Protein AF-A0A4U9XIU6-F1 (afdb_monomer_lite)

pLDDT: mean 78.44, std 18.99, range [37.31, 96.88]

Secondary structure (DSSP, 8-state):
-------GGGG-------------HHHHHHHHHHHHH-TTS-HHHHHHHHHHHHHHHH-S-HHHHHHHHHHHHHHHHHHHHHTT----HHHHHHHHHHHHHHHHHHHHHHHHHHHHH--

Sequence (119 aa):
MAGFHHSVEDILIPNIEANFMKITKNDLLIEVTNLILNPAVKEEERQLLITSKNNIEKSQHIENNVMNLSNDLRQLAVKNLSSKEVMSIPVNEFYKKICSYNELQKNIARGLGSYGIIR

Structure (mmCIF, N/CA/C/O backbone):
data_AF-A0A4U9XIU6-F1
#
_entry.id   AF-A0A4U9XIU6-F1
#
loop_
_atom_site.group_PDB
_atom_site.id
_atom_site.type_symbol
_atom_site.label_atom_id
_atom_site.label_alt_id
_atom_site.label_comp_id
_atom_site.label_asym_id
_atom_site.label_entity_id
_atom_site.label_seq_id
_atom_site.pdbx_PDB_ins_code
_atom_site.Cartn_x
_atom_site.Cartn_y
_atom_site.Cartn_z
_atom_site.occupancy
_atom_site.B_iso_or_equiv
_atom_site.auth_seq_id
_atom_site.auth_comp_id
_atom_site.auth_asym_id
_atom_site.auth_atom_id
_atom_site.pdbx_PDB_model_num
ATOM 1 N N . MET A 1 1 ? -39.826 -7.752 50.950 1.00 37.31 1 MET A N 1
ATOM 2 C CA . MET A 1 1 ? -38.549 -8.414 50.613 1.00 37.31 1 MET A CA 1
ATOM 3 C C . MET A 1 1 ? -38.159 -7.937 49.232 1.00 37.31 1 MET A C 1
ATOM 5 O O . MET A 1 1 ? -38.949 -8.082 48.310 1.00 37.31 1 MET A O 1
ATOM 9 N N . ALA A 1 2 ? -37.045 -7.217 49.152 1.00 40.16 2 ALA A N 1
ATOM 10 C CA . ALA A 1 2 ? -36.566 -6.574 47.939 1.00 40.16 2 ALA A CA 1
ATOM 11 C C . ALA A 1 2 ? -35.832 -7.572 47.038 1.00 40.16 2 ALA A C 1
ATOM 13 O O . ALA A 1 2 ? -35.094 -8.406 47.550 1.00 40.16 2 ALA A O 1
ATOM 14 N N . GLY A 1 3 ? -36.003 -7.381 45.726 1.00 43.81 3 GLY A N 1
ATOM 15 C CA . GLY A 1 3 ? -35.025 -7.702 44.689 1.00 43.81 3 GLY A CA 1
ATOM 16 C C . GLY A 1 3 ? -34.925 -9.171 44.303 1.00 43.81 3 GLY A C 1
ATOM 17 O O . GLY A 1 3 ? -34.540 -9.992 45.112 1.00 43.81 3 GLY A O 1
ATOM 18 N N . PHE A 1 4 ? -35.262 -9.486 43.055 1.00 45.84 4 PHE A N 1
ATOM 19 C CA . PHE A 1 4 ? -34.300 -9.952 42.049 1.00 45.84 4 PHE A CA 1
ATOM 20 C C . PHE A 1 4 ? -35.028 -9.953 40.698 1.00 45.84 4 PHE A C 1
ATOM 22 O O . PHE A 1 4 ? -35.432 -10.979 40.161 1.00 45.84 4 PHE A O 1
ATOM 29 N N . HIS A 1 5 ? -35.218 -8.743 40.162 1.00 48.03 5 HIS A N 1
ATOM 30 C CA . HIS A 1 5 ? -35.250 -8.551 38.718 1.00 48.03 5 HIS A CA 1
ATOM 31 C C . HIS A 1 5 ? -33.853 -8.926 38.215 1.00 48.03 5 HIS A C 1
ATOM 33 O O . HIS A 1 5 ? -32.946 -8.101 38.265 1.00 48.03 5 HIS A O 1
ATOM 39 N N . HIS A 1 6 ? -33.649 -10.175 37.801 1.00 46.53 6 HIS A N 1
ATOM 40 C CA . HIS A 1 6 ? -32.525 -10.482 36.922 1.00 46.53 6 HIS A CA 1
ATOM 41 C C . HIS A 1 6 ? -32.944 -9.996 35.537 1.00 46.53 6 HIS A C 1
ATOM 43 O O . HIS A 1 6 ? -33.665 -10.663 34.793 1.00 46.53 6 HIS A O 1
ATOM 49 N N . SER A 1 7 ? -32.631 -8.723 35.305 1.00 42.97 7 SER A N 1
ATOM 50 C CA . SER A 1 7 ? -32.746 -8.056 34.023 1.00 42.97 7 SER A CA 1
ATOM 51 C C . SER A 1 7 ? -31.937 -8.867 33.012 1.00 42.97 7 SER A C 1
ATOM 53 O O . SER A 1 7 ? -30.843 -9.335 33.310 1.00 42.97 7 SER A O 1
ATOM 55 N N . VAL A 1 8 ? -32.454 -9.012 31.797 1.00 47.25 8 VAL A N 1
ATOM 56 C CA . VAL A 1 8 ? -31.812 -9.656 30.627 1.00 47.25 8 VAL A CA 1
ATOM 57 C C . VAL A 1 8 ? -30.482 -8.993 30.202 1.00 47.25 8 VAL A C 1
ATOM 59 O O . VAL A 1 8 ? -29.912 -9.316 29.164 1.00 47.25 8 VAL A O 1
ATOM 62 N N . GLU A 1 9 ? -29.979 -8.076 31.023 1.00 44.06 9 GLU A N 1
ATOM 63 C CA . GLU A 1 9 ? -28.740 -7.319 30.898 1.00 44.06 9 GLU A CA 1
ATOM 64 C C . GLU A 1 9 ? -27.514 -8.108 31.399 1.00 44.06 9 GLU A C 1
ATOM 66 O O . GLU A 1 9 ? -26.392 -7.734 31.077 1.00 44.06 9 GLU A O 1
ATOM 71 N N . ASP A 1 10 ? -27.697 -9.253 32.072 1.00 39.75 10 ASP A N 1
ATOM 72 C CA . ASP A 1 10 ? -26.597 -10.164 32.448 1.00 39.75 10 ASP A CA 1
ATOM 73 C C . ASP A 1 10 ? -26.046 -10.999 31.268 1.00 39.75 10 ASP A C 1
ATOM 75 O O . ASP A 1 10 ? -25.116 -11.787 31.429 1.00 39.75 10 ASP A O 1
ATOM 79 N N . ILE A 1 11 ? -26.557 -10.782 30.048 1.00 43.12 11 ILE A N 1
ATOM 80 C CA . ILE A 1 11 ? -25.882 -11.177 28.795 1.00 43.12 11 ILE A CA 1
ATOM 81 C C . ILE A 1 11 ? -25.131 -9.965 28.214 1.00 43.12 11 ILE A C 1
ATOM 83 O O . ILE A 1 11 ? -25.030 -9.757 27.007 1.00 43.12 11 ILE A O 1
ATOM 87 N N . LEU A 1 12 ? -24.565 -9.132 29.083 1.00 41.12 12 LEU A N 1
ATOM 88 C CA . LEU A 1 12 ? -23.387 -8.352 28.742 1.00 41.12 12 LEU A CA 1
ATOM 89 C C . LEU A 1 12 ? -22.226 -9.339 28.636 1.00 41.12 12 LEU A C 1
ATOM 91 O O . LEU A 1 12 ? -21.615 -9.699 29.637 1.00 41.12 12 LEU A O 1
ATOM 95 N N . ILE A 1 13 ? -21.943 -9.791 27.410 1.00 48.25 13 ILE A N 1
ATOM 96 C CA . ILE A 1 13 ? -20.675 -10.441 27.066 1.00 48.25 13 ILE A CA 1
ATOM 97 C C . ILE A 1 13 ? -19.577 -9.472 27.521 1.00 48.25 13 ILE A C 1
ATOM 99 O O . ILE A 1 13 ? -19.393 -8.429 26.884 1.00 48.25 13 ILE A O 1
ATOM 103 N N . PRO A 1 14 ? -18.864 -9.752 28.624 1.00 38.56 14 PRO A N 1
ATOM 104 C CA . PRO A 1 14 ? -17.839 -8.854 29.087 1.00 38.56 14 PRO A CA 1
ATOM 105 C C . PRO A 1 14 ? -16.661 -9.054 28.145 1.00 38.56 14 PRO A C 1
ATOM 107 O O . PRO A 1 14 ? -16.125 -10.152 28.009 1.00 38.56 14 PRO A O 1
ATOM 110 N N . ASN A 1 15 ? -16.221 -7.959 27.543 1.00 38.16 15 ASN A N 1
ATOM 111 C CA . ASN A 1 15 ? -14.818 -7.810 27.203 1.00 38.16 15 ASN A CA 1
ATOM 112 C C . ASN A 1 15 ? -14.280 -8.701 26.069 1.00 38.16 15 ASN A C 1
ATOM 114 O O . ASN A 1 15 ? -13.140 -9.159 26.124 1.00 38.16 15 ASN A O 1
ATOM 118 N N . ILE A 1 16 ? -15.027 -8.841 24.970 1.00 45.12 16 ILE A N 1
ATOM 119 C CA . ILE A 1 16 ? -14.356 -8.952 23.669 1.00 45.12 16 ILE A CA 1
ATOM 120 C C . ILE A 1 16 ? -14.008 -7.521 23.240 1.00 45.12 16 ILE A C 1
ATOM 122 O O . ILE A 1 16 ? -14.578 -6.976 22.296 1.00 45.12 16 ILE A O 1
ATOM 126 N N . GLU A 1 17 ? -13.031 -6.904 23.913 1.00 44.34 17 GLU A N 1
ATOM 127 C CA . GLU A 1 17 ? -12.109 -6.037 23.181 1.00 44.34 17 GLU A CA 1
ATOM 128 C C . GLU A 1 17 ? -11.353 -6.965 22.234 1.00 44.34 17 GLU A C 1
ATOM 130 O O . GLU A 1 17 ? -10.218 -7.380 22.465 1.00 44.34 17 GLU A O 1
ATOM 135 N N . ALA A 1 18 ? -12.020 -7.367 21.155 1.00 40.16 18 ALA A N 1
ATOM 136 C CA . ALA A 1 18 ? -11.304 -7.805 19.991 1.00 40.16 18 ALA A CA 1
ATOM 137 C C . ALA A 1 18 ? -10.439 -6.602 19.641 1.00 40.16 18 ALA A C 1
ATOM 139 O O . ALA A 1 18 ? -10.926 -5.554 19.214 1.00 40.16 18 ALA A O 1
ATOM 140 N N . ASN A 1 19 ? -9.147 -6.738 19.914 1.00 43.00 19 ASN A N 1
ATOM 141 C CA . ASN A 1 19 ? -8.123 -5.841 19.429 1.00 43.00 19 ASN A CA 1
ATOM 142 C C . ASN A 1 19 ? -8.046 -6.091 17.918 1.00 43.00 19 ASN A C 1
ATOM 144 O O . ASN A 1 19 ? -7.139 -6.736 17.395 1.00 43.00 19 ASN A O 1
ATOM 148 N N . PHE A 1 20 ? -9.122 -5.710 17.224 1.00 52.34 20 PHE A N 1
ATOM 149 C CA . PHE A 1 20 ? -9.197 -5.698 15.787 1.00 52.34 20 PHE A CA 1
ATOM 150 C C . PHE A 1 20 ? -8.039 -4.813 15.370 1.00 52.34 20 PHE A C 1
ATOM 152 O O . PHE A 1 20 ? -7.917 -3.699 15.879 1.00 52.34 20 PHE A O 1
ATOM 159 N N . MET A 1 21 ? -7.182 -5.302 14.476 1.00 55.97 21 MET A N 1
ATOM 160 C CA . MET A 1 21 ? -6.145 -4.482 13.868 1.00 55.97 21 MET A CA 1
ATOM 161 C C . MET A 1 21 ? -6.842 -3.350 13.104 1.00 55.97 21 MET A C 1
ATOM 163 O O . MET A 1 21 ? -7.173 -3.474 11.929 1.00 55.97 21 MET A O 1
ATOM 167 N N . LYS A 1 22 ? -7.175 -2.274 13.812 1.00 66.31 22 LYS A N 1
ATOM 168 C CA . LYS A 1 22 ? -7.910 -1.133 13.302 1.00 66.31 22 LYS A CA 1
ATOM 169 C C . LYS A 1 22 ? -6.869 -0.254 12.651 1.00 66.31 22 LYS A C 1
ATOM 171 O O . LYS A 1 22 ? -6.156 0.468 13.337 1.00 66.31 22 LYS A O 1
ATOM 176 N N . ILE A 1 23 ? -6.769 -0.346 11.330 1.00 75.56 23 ILE A N 1
ATOM 177 C CA . ILE A 1 23 ? -5.968 0.605 10.567 1.00 75.56 23 ILE A CA 1
ATOM 178 C C . ILE A 1 23 ? -6.556 1.988 10.842 1.00 75.56 23 ILE A C 1
ATOM 180 O O . ILE A 1 23 ? -7.700 2.273 10.474 1.00 75.56 23 ILE A O 1
ATOM 184 N N . THR A 1 24 ? -5.803 2.835 11.539 1.00 86.50 24 THR A N 1
ATOM 185 C CA . THR A 1 24 ? -6.213 4.222 11.730 1.00 86.50 24 THR A CA 1
ATOM 186 C C . THR A 1 24 ? -5.882 5.027 10.477 1.00 86.50 24 THR A C 1
ATOM 188 O O . THR A 1 24 ? -5.030 4.653 9.668 1.00 86.50 24 THR A O 1
ATOM 191 N N . LYS A 1 25 ? -6.553 6.171 10.303 1.00 87.94 25 LYS A N 1
ATOM 192 C CA . LYS A 1 25 ? -6.255 7.094 9.199 1.00 87.94 25 LYS A CA 1
ATOM 193 C C . LYS A 1 25 ? -4.785 7.517 9.212 1.00 87.94 25 LYS A C 1
ATOM 195 O O . LYS A 1 25 ? -4.172 7.609 8.153 1.00 87.94 25 LYS A O 1
ATOM 200 N N . ASN A 1 26 ? -4.237 7.756 10.403 1.00 88.81 26 ASN A N 1
ATOM 201 C CA . ASN A 1 26 ? -2.860 8.200 10.574 1.00 88.81 26 ASN A CA 1
ATOM 202 C C . ASN A 1 26 ? -1.873 7.098 10.192 1.00 88.81 26 ASN A C 1
ATOM 204 O O . ASN A 1 26 ? -0.949 7.376 9.436 1.00 88.81 26 ASN A O 1
ATOM 208 N N . ASP A 1 27 ? -2.108 5.856 10.624 1.00 89.81 27 ASP A N 1
ATOM 209 C CA . ASP A 1 27 ? -1.246 4.724 10.257 1.00 89.81 27 ASP A CA 1
ATOM 210 C C . ASP A 1 27 ? -1.223 4.527 8.740 1.00 89.81 27 ASP A C 1
ATOM 212 O O . ASP A 1 27 ? -0.157 4.424 8.135 1.00 89.81 27 ASP A O 1
ATOM 216 N N . LEU A 1 28 ? -2.398 4.576 8.101 1.00 90.50 28 LEU A N 1
ATOM 217 C CA . LEU A 1 28 ? -2.507 4.451 6.650 1.00 90.50 28 LEU A CA 1
ATOM 218 C C . LEU A 1 28 ? -1.771 5.582 5.917 1.00 90.50 28 LEU A C 1
ATOM 220 O O . LEU A 1 28 ? -1.061 5.325 4.948 1.00 90.50 28 LEU A O 1
ATOM 224 N N . LEU A 1 29 ? -1.919 6.831 6.374 1.00 93.25 29 LEU A N 1
ATOM 225 C CA . LEU A 1 29 ? -1.229 7.983 5.784 1.00 93.25 29 LEU A CA 1
ATOM 226 C C . LEU A 1 29 ? 0.288 7.900 5.951 1.00 93.25 29 LEU A C 1
ATOM 228 O O . LEU A 1 29 ? 1.014 8.244 5.016 1.00 93.25 29 LEU A O 1
ATOM 232 N N . ILE A 1 30 ? 0.764 7.446 7.112 1.00 94.44 30 ILE A N 1
ATOM 233 C CA . ILE A 1 30 ? 2.191 7.248 7.383 1.00 94.44 30 ILE A CA 1
ATOM 234 C C . ILE A 1 30 ? 2.745 6.167 6.458 1.00 94.44 30 ILE A C 1
ATOM 236 O O . ILE A 1 30 ? 3.738 6.405 5.776 1.00 94.44 30 ILE A O 1
ATOM 240 N N . GLU A 1 31 ? 2.089 5.010 6.371 1.00 93.69 31 GLU A N 1
ATOM 241 C CA . GLU A 1 31 ? 2.543 3.908 5.520 1.00 93.69 31 GLU A CA 1
ATOM 242 C C . GLU A 1 31 ? 2.564 4.292 4.038 1.00 93.69 31 GLU A C 1
ATOM 244 O O . GLU A 1 31 ? 3.581 4.099 3.369 1.00 93.69 31 GLU A O 1
ATOM 249 N N . VAL A 1 32 ? 1.492 4.914 3.533 1.00 94.56 32 VAL A N 1
ATOM 250 C CA . VAL A 1 32 ? 1.442 5.400 2.146 1.00 94.56 32 VAL A CA 1
ATOM 251 C C . VAL A 1 32 ? 2.521 6.457 1.901 1.00 94.56 32 VAL A C 1
ATOM 253 O O . VAL A 1 32 ? 3.202 6.406 0.880 1.00 94.56 32 VAL A O 1
ATOM 256 N N . THR A 1 33 ? 2.740 7.384 2.837 1.00 95.88 33 THR A N 1
ATOM 257 C CA . THR A 1 33 ? 3.799 8.399 2.704 1.00 95.88 33 THR A CA 1
ATOM 258 C C . THR A 1 33 ? 5.190 7.765 2.690 1.00 95.88 33 THR A C 1
ATOM 260 O O . THR A 1 33 ? 6.011 8.133 1.853 1.00 95.88 33 THR A O 1
ATOM 263 N N . ASN A 1 34 ? 5.452 6.771 3.540 1.00 96.88 34 ASN A N 1
ATOM 264 C CA . ASN A 1 34 ? 6.727 6.053 3.558 1.00 96.88 34 ASN A CA 1
ATOM 265 C C . ASN A 1 34 ? 6.992 5.329 2.232 1.00 96.88 34 ASN A C 1
ATOM 267 O O . ASN A 1 34 ? 8.116 5.353 1.736 1.00 96.88 34 ASN A O 1
ATOM 271 N N . LEU A 1 35 ? 5.962 4.741 1.616 1.00 96.06 35 LEU A N 1
ATOM 272 C CA . LEU A 1 35 ? 6.075 4.156 0.278 1.00 96.06 35 LEU A CA 1
ATOM 273 C C . LEU A 1 35 ? 6.348 5.223 -0.788 1.00 96.06 35 LEU A C 1
ATOM 275 O O . LEU A 1 35 ? 7.222 5.032 -1.629 1.00 96.06 35 LEU A O 1
ATOM 279 N N . ILE A 1 36 ? 5.672 6.375 -0.724 1.00 96.31 36 ILE A N 1
ATOM 280 C CA . ILE A 1 36 ? 5.912 7.507 -1.636 1.00 96.31 36 ILE A CA 1
ATOM 281 C C . ILE A 1 36 ? 7.333 8.061 -1.503 1.00 96.31 36 ILE A C 1
ATOM 283 O O . ILE A 1 36 ? 7.840 8.626 -2.463 1.00 96.31 36 ILE A O 1
ATOM 287 N N . LEU A 1 37 ? 7.993 7.927 -0.355 1.00 96.81 37 LEU A N 1
ATOM 288 C CA . LEU A 1 37 ? 9.381 8.365 -0.173 1.00 96.81 37 LEU A CA 1
ATOM 289 C C . LEU A 1 37 ? 10.400 7.264 -0.489 1.00 96.81 37 LEU A C 1
ATOM 291 O O . LEU A 1 37 ? 11.595 7.538 -0.580 1.00 96.81 37 LEU A O 1
ATOM 295 N N . ASN A 1 38 ? 9.952 6.023 -0.678 1.00 96.00 38 ASN A N 1
ATOM 296 C CA . ASN A 1 38 ? 10.844 4.901 -0.909 1.00 96.00 38 ASN A CA 1
ATOM 297 C C . ASN A 1 38 ? 11.419 4.954 -2.346 1.00 96.00 38 ASN A C 1
ATOM 299 O O . ASN A 1 38 ? 10.657 5.026 -3.322 1.00 96.00 38 ASN A O 1
ATOM 303 N N . PRO A 1 39 ? 12.756 4.920 -2.512 1.00 94.50 39 PRO A N 1
ATOM 304 C CA . PRO A 1 39 ? 13.396 4.966 -3.827 1.00 94.50 39 PRO A CA 1
ATOM 305 C C . PRO A 1 39 ? 13.201 3.681 -4.645 1.00 94.50 39 PRO A C 1
ATOM 307 O O . PRO A 1 39 ? 13.304 3.724 -5.865 1.00 94.50 39 PRO A O 1
ATOM 310 N N . ALA A 1 40 ? 12.893 2.548 -4.005 1.00 94.31 40 ALA A N 1
ATOM 311 C CA . ALA A 1 40 ? 12.626 1.279 -4.684 1.00 94.31 40 ALA A CA 1
ATOM 312 C C . ALA A 1 40 ? 11.222 1.207 -5.317 1.00 94.31 40 ALA A C 1
ATOM 314 O O . ALA A 1 40 ? 10.923 0.253 -6.035 1.00 94.31 40 ALA A O 1
ATOM 315 N N . VAL A 1 41 ? 10.358 2.188 -5.038 1.00 94.50 41 VAL A N 1
ATOM 316 C CA . VAL A 1 41 ? 9.008 2.286 -5.607 1.00 94.50 41 VAL A CA 1
ATOM 317 C C . VAL A 1 41 ? 9.082 2.886 -7.006 1.00 94.50 41 VAL A C 1
ATOM 319 O O . VAL A 1 41 ? 9.739 3.908 -7.222 1.00 94.50 41 VAL A O 1
ATOM 322 N N . LYS A 1 42 ? 8.405 2.256 -7.968 1.00 93.94 42 LYS A N 1
ATOM 323 C CA . LYS A 1 42 ? 8.382 2.736 -9.353 1.00 93.94 42 LYS A CA 1
ATOM 324 C C . LYS A 1 42 ? 7.565 4.019 -9.468 1.00 93.94 42 LYS A C 1
ATOM 326 O O . LYS A 1 42 ? 6.663 4.268 -8.673 1.00 93.94 42 LYS A O 1
ATOM 331 N N . GLU A 1 43 ? 7.826 4.812 -10.500 1.00 92.88 43 GLU A N 1
ATOM 332 C CA . GLU A 1 43 ? 7.132 6.092 -10.664 1.00 92.88 43 GLU A CA 1
ATOM 333 C C . GLU A 1 43 ? 5.620 5.929 -10.877 1.00 92.88 43 GLU A C 1
ATOM 335 O O . GLU A 1 43 ? 4.828 6.650 -10.279 1.00 92.88 43 GLU A O 1
ATOM 340 N N . GLU A 1 44 ? 5.193 4.919 -11.638 1.00 91.81 44 GLU A N 1
ATOM 341 C CA . GLU A 1 44 ? 3.767 4.615 -11.829 1.00 91.81 44 GLU A CA 1
ATOM 342 C C . GLU A 1 44 ? 3.043 4.278 -10.511 1.00 91.81 44 GLU A C 1
ATOM 344 O O . GLU A 1 44 ? 1.926 4.736 -10.268 1.00 91.81 44 GLU A O 1
ATOM 349 N N . GLU A 1 45 ? 3.705 3.523 -9.630 1.00 94.38 45 GLU A N 1
ATOM 350 C CA . GLU A 1 45 ? 3.201 3.161 -8.306 1.00 94.38 45 GLU A CA 1
ATOM 351 C C . GLU A 1 45 ? 3.141 4.397 -7.413 1.00 94.38 45 GLU A C 1
ATOM 353 O O . GLU A 1 45 ? 2.161 4.612 -6.702 1.00 94.38 45 GLU A O 1
ATOM 358 N N . ARG A 1 46 ? 4.174 5.244 -7.483 1.00 96.31 46 ARG A N 1
ATOM 359 C CA . ARG A 1 46 ? 4.270 6.487 -6.718 1.00 96.31 46 ARG A CA 1
ATOM 360 C C . ARG A 1 46 ? 3.116 7.429 -7.046 1.00 96.31 46 ARG A C 1
ATOM 362 O O . ARG A 1 46 ? 2.492 7.954 -6.127 1.00 96.31 46 ARG A O 1
ATOM 369 N N . GLN A 1 47 ? 2.785 7.599 -8.325 1.00 95.62 47 GLN A N 1
ATOM 370 C CA . GLN A 1 47 ? 1.665 8.445 -8.753 1.00 95.62 47 GLN A CA 1
ATOM 371 C C . GLN A 1 47 ? 0.310 7.924 -8.253 1.00 95.62 47 GLN A C 1
ATOM 373 O O . GLN A 1 47 ? -0.526 8.706 -7.784 1.00 95.62 47 GLN A O 1
ATOM 378 N N . LEU A 1 48 ? 0.108 6.601 -8.276 1.00 95.06 48 LEU A N 1
ATOM 379 C CA . LEU A 1 48 ? -1.070 5.971 -7.677 1.00 95.06 48 LEU A CA 1
ATOM 380 C C . LEU A 1 48 ? -1.130 6.262 -6.171 1.00 95.06 48 LEU A C 1
ATOM 382 O O . LEU A 1 48 ? -2.139 6.772 -5.687 1.00 95.06 48 LEU A O 1
ATOM 386 N N . LEU A 1 49 ? -0.034 6.029 -5.444 1.00 96.06 49 LEU A N 1
ATOM 387 C CA . LEU A 1 49 ? 0.041 6.251 -3.998 1.00 96.06 49 LEU A CA 1
ATOM 388 C C . LEU A 1 49 ? -0.192 7.721 -3.609 1.00 96.06 49 LEU A C 1
ATOM 390 O O . LEU A 1 49 ? -0.889 7.980 -2.629 1.00 96.06 49 LEU A O 1
ATOM 394 N N . ILE A 1 50 ? 0.333 8.686 -4.374 1.00 96.31 50 ILE A N 1
ATOM 395 C CA . ILE A 1 50 ? 0.088 10.126 -4.162 1.00 96.31 50 ILE A CA 1
ATOM 396 C C . ILE A 1 50 ? -1.403 10.440 -4.310 1.00 96.31 50 ILE A C 1
ATOM 398 O O . ILE A 1 50 ? -1.987 11.132 -3.472 1.00 96.31 50 ILE A O 1
ATOM 402 N N . THR A 1 51 ? -2.037 9.901 -5.352 1.00 94.50 51 THR A N 1
ATOM 403 C CA . THR A 1 51 ? -3.475 10.078 -5.582 1.00 94.50 51 THR A CA 1
ATOM 404 C C . THR A 1 51 ? -4.281 9.500 -4.419 1.00 94.50 51 THR A C 1
ATOM 406 O O . THR A 1 51 ? -5.162 10.169 -3.873 1.00 94.50 51 THR A O 1
ATOM 409 N N . SER A 1 52 ? -3.932 8.294 -3.968 1.00 91.94 52 SER A N 1
ATOM 410 C CA . SER A 1 52 ? -4.575 7.659 -2.820 1.00 91.94 52 SER A CA 1
ATOM 411 C C . SER A 1 52 ? -4.356 8.435 -1.520 1.00 91.94 52 SER A C 1
ATOM 413 O O . SER A 1 52 ? -5.312 8.603 -0.766 1.00 91.94 52 SER A O 1
ATOM 415 N N . LYS A 1 53 ? -3.154 8.974 -1.269 1.00 94.00 53 LYS A N 1
ATOM 416 C CA . LYS A 1 53 ? -2.867 9.831 -0.106 1.00 94.00 53 LYS A CA 1
ATOM 417 C C . LYS A 1 53 ? -3.812 11.032 -0.060 1.00 94.00 53 LYS A C 1
ATOM 419 O O . LYS A 1 53 ? -4.485 11.236 0.947 1.00 94.00 53 LYS A O 1
ATOM 424 N N . ASN A 1 54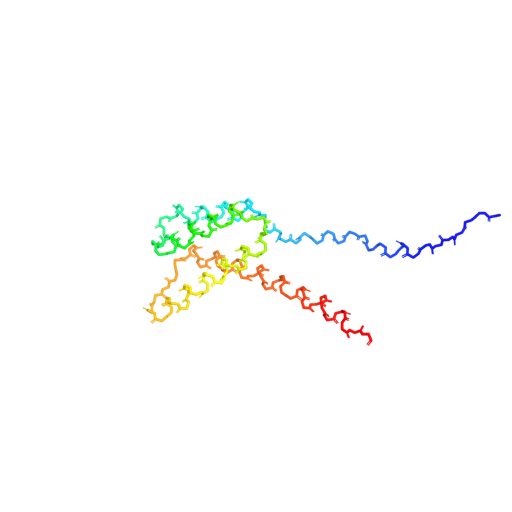 ? -3.924 11.766 -1.167 1.00 93.62 54 ASN A N 1
ATOM 425 C CA . ASN A 1 54 ? -4.808 12.931 -1.265 1.00 93.62 54 ASN A CA 1
ATOM 426 C C . ASN A 1 54 ? -6.280 12.562 -1.000 1.00 93.62 54 ASN A C 1
ATOM 428 O O . ASN A 1 54 ? -7.019 13.326 -0.376 1.00 93.62 54 ASN A O 1
ATOM 432 N N . ASN A 1 55 ? -6.714 11.383 -1.454 1.00 91.19 55 ASN A N 1
ATOM 433 C CA . ASN A 1 55 ? -8.066 10.882 -1.203 1.00 91.19 55 ASN A CA 1
ATOM 434 C C . ASN A 1 55 ? -8.276 10.512 0.274 1.00 91.19 55 ASN A C 1
ATOM 436 O O . ASN A 1 55 ? -9.308 10.860 0.851 1.00 91.19 55 ASN A O 1
ATOM 440 N N . ILE A 1 56 ? -7.290 9.864 0.905 1.00 90.25 56 ILE A N 1
ATOM 441 C CA . ILE A 1 56 ? -7.325 9.522 2.334 1.00 90.25 56 ILE A CA 1
ATOM 442 C C . ILE A 1 56 ? -7.407 10.790 3.188 1.00 90.25 56 ILE A C 1
ATOM 444 O O . ILE A 1 56 ? -8.196 10.839 4.132 1.00 90.25 56 ILE A O 1
ATOM 448 N N . GLU A 1 57 ? -6.634 11.827 2.859 1.00 90.12 57 GLU A N 1
ATOM 449 C CA . GLU A 1 57 ? -6.642 13.105 3.581 1.00 90.12 57 GLU A CA 1
ATOM 450 C C . GLU A 1 57 ? -8.026 13.767 3.551 1.00 90.12 57 GLU A C 1
ATOM 452 O O . GLU A 1 57 ? -8.530 14.164 4.605 1.00 90.12 57 GLU A O 1
ATOM 457 N N . LYS A 1 58 ? -8.678 13.797 2.381 1.00 89.31 58 LYS A N 1
ATOM 458 C CA . LYS A 1 58 ? -10.001 14.417 2.180 1.00 89.31 58 LYS A CA 1
ATOM 459 C C . LYS A 1 58 ? -11.163 13.615 2.768 1.00 89.31 58 LYS A C 1
ATOM 461 O O . LYS A 1 58 ? -12.172 14.196 3.158 1.00 89.31 58 LYS A O 1
ATOM 466 N N . SER A 1 59 ? -11.050 12.292 2.811 1.00 84.69 59 SER A N 1
ATOM 467 C CA . SER A 1 59 ? -12.139 11.404 3.222 1.00 84.69 59 SER A CA 1
ATOM 468 C C . SER A 1 59 ? -12.199 11.210 4.743 1.00 84.69 59 SER A C 1
ATOM 470 O O . SER A 1 59 ? -11.175 11.108 5.427 1.00 84.69 59 SER A O 1
ATOM 472 N N . GLN A 1 60 ? -13.422 11.126 5.276 1.00 80.44 60 GLN A N 1
ATOM 473 C CA . GLN A 1 60 ? -13.699 10.754 6.670 1.00 80.44 60 GLN A CA 1
ATOM 474 C C . GLN A 1 60 ? -13.894 9.235 6.846 1.00 80.44 60 GLN A C 1
ATOM 476 O O . GLN A 1 60 ? -13.768 8.725 7.957 1.00 80.44 60 GLN A O 1
ATOM 481 N N . HIS A 1 61 ? -14.143 8.495 5.758 1.00 83.88 6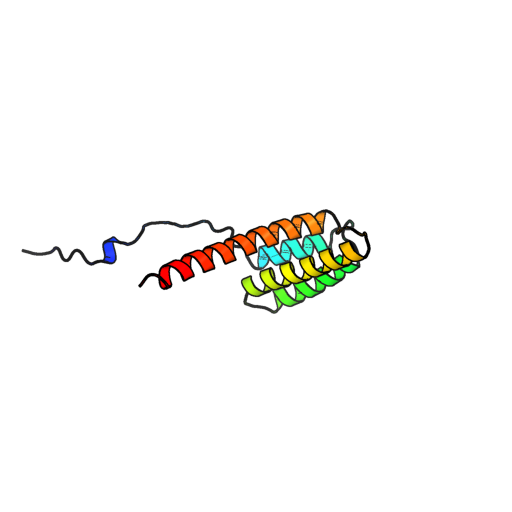1 HIS A N 1
ATOM 482 C CA . HIS A 1 61 ? -14.436 7.060 5.785 1.00 83.88 61 HIS A CA 1
ATOM 483 C C . HIS A 1 61 ? -13.195 6.236 5.431 1.00 83.88 61 HIS A C 1
ATOM 485 O O . HIS A 1 61 ? -12.899 5.993 4.260 1.00 83.88 61 HIS A O 1
ATOM 491 N N . ILE A 1 62 ? -12.468 5.795 6.459 1.00 84.44 62 ILE A N 1
ATOM 492 C CA . ILE A 1 62 ? -11.215 5.036 6.308 1.00 84.44 62 ILE A CA 1
ATOM 493 C C . ILE A 1 62 ? -11.449 3.715 5.570 1.00 84.44 62 ILE A C 1
ATOM 495 O O . ILE A 1 62 ? -10.683 3.390 4.672 1.00 84.44 62 ILE A O 1
ATOM 499 N N . GLU A 1 63 ? -12.518 2.989 5.896 1.00 83.19 63 GLU A N 1
ATOM 500 C CA . GLU A 1 63 ? -12.841 1.690 5.287 1.00 83.19 63 GLU A CA 1
ATOM 501 C C . GLU A 1 63 ? -12.956 1.784 3.760 1.00 83.19 63 GLU A C 1
ATOM 503 O O . GLU A 1 63 ? -12.338 1.002 3.037 1.00 83.19 63 GLU A O 1
ATOM 508 N N . ASN A 1 64 ? -13.646 2.815 3.263 1.00 86.75 64 ASN A N 1
ATOM 509 C CA . ASN A 1 64 ? -13.756 3.080 1.829 1.00 86.75 64 ASN A CA 1
ATOM 510 C C . ASN A 1 64 ? -12.389 3.388 1.210 1.00 86.75 64 ASN A C 1
ATOM 512 O O . ASN A 1 64 ? -12.087 2.918 0.116 1.00 86.75 64 ASN A O 1
ATOM 516 N N . ASN A 1 65 ? -11.536 4.143 1.908 1.00 88.06 65 ASN A N 1
ATOM 517 C CA . ASN A 1 65 ? -10.197 4.456 1.413 1.00 88.06 65 ASN A CA 1
ATOM 518 C C . ASN A 1 65 ? -9.316 3.204 1.323 1.00 88.06 65 ASN A C 1
ATOM 520 O O . ASN A 1 65 ? -8.611 3.029 0.334 1.00 88.06 65 ASN A O 1
ATOM 524 N N . VAL A 1 66 ? -9.374 2.323 2.326 1.00 87.75 66 VAL A N 1
ATOM 525 C CA . VAL A 1 66 ? -8.622 1.059 2.344 1.00 87.75 66 VAL A CA 1
ATOM 526 C C . VAL A 1 66 ? -9.124 0.116 1.244 1.00 87.75 66 VAL A C 1
ATOM 528 O O . VAL A 1 66 ? -8.324 -0.522 0.555 1.00 87.75 66 VAL A O 1
ATOM 531 N N . MET A 1 67 ? -10.439 0.063 1.018 1.00 87.56 67 MET A N 1
ATOM 532 C CA . MET A 1 67 ? -11.033 -0.722 -0.064 1.00 87.56 67 MET A CA 1
ATOM 533 C C . MET A 1 67 ? -10.639 -0.192 -1.448 1.00 87.56 67 MET A C 1
ATOM 535 O O . MET A 1 67 ? -10.228 -0.979 -2.303 1.00 87.56 67 MET A O 1
ATOM 539 N N . ASN A 1 68 ? -10.709 1.123 -1.658 1.00 90.50 68 ASN A N 1
ATOM 540 C CA . ASN A 1 68 ? -10.321 1.756 -2.918 1.00 90.50 68 ASN A CA 1
ATOM 541 C C . ASN A 1 68 ? -8.830 1.554 -3.199 1.00 90.50 68 ASN A C 1
ATOM 543 O O . ASN A 1 68 ? -8.477 1.069 -4.267 1.00 90.50 68 ASN A O 1
ATOM 547 N N . LEU A 1 69 ? -7.968 1.800 -2.209 1.00 91.88 69 LEU A N 1
ATOM 548 C CA . LEU A 1 69 ? -6.524 1.606 -2.336 1.00 91.88 69 LEU A CA 1
ATOM 549 C C . LEU A 1 69 ? -6.164 0.153 -2.679 1.00 91.88 69 LEU A C 1
ATOM 551 O O . LEU A 1 69 ? -5.364 -0.098 -3.576 1.00 91.88 69 LEU A O 1
ATOM 555 N N . SER A 1 70 ? -6.795 -0.819 -2.016 1.00 90.06 70 SER A N 1
ATOM 556 C CA . SER A 1 70 ? -6.648 -2.240 -2.353 1.00 90.06 70 SER A CA 1
ATOM 557 C C . SER A 1 70 ? -7.059 -2.536 -3.794 1.00 90.06 70 SER A C 1
ATOM 559 O O . SER A 1 70 ? -6.377 -3.277 -4.501 1.00 90.06 70 SER A O 1
ATOM 561 N N . ASN A 1 71 ? -8.168 -1.952 -4.246 1.00 91.31 71 ASN A N 1
ATOM 562 C CA . ASN A 1 71 ? -8.678 -2.156 -5.591 1.00 91.31 71 ASN A CA 1
ATOM 563 C C . ASN A 1 71 ? -7.777 -1.527 -6.663 1.00 91.31 71 ASN A C 1
ATOM 565 O O . ASN A 1 71 ? -7.548 -2.154 -7.697 1.00 91.31 71 ASN A O 1
ATOM 569 N N . ASP A 1 72 ? -7.246 -0.334 -6.407 1.00 93.12 72 ASP A N 1
ATOM 570 C CA . ASP A 1 72 ? -6.332 0.373 -7.305 1.00 93.12 72 ASP A CA 1
ATOM 571 C C . ASP A 1 72 ? -5.011 -0.397 -7.444 1.00 93.12 72 ASP A C 1
ATOM 573 O O . ASP A 1 72 ? -4.560 -0.671 -8.557 1.00 93.12 72 ASP A O 1
ATOM 577 N N . LEU A 1 73 ? -4.442 -0.862 -6.325 1.00 93.12 73 LEU A N 1
ATOM 578 C CA . LEU A 1 73 ? -3.240 -1.704 -6.324 1.00 93.12 73 LEU A CA 1
ATOM 579 C C . LEU A 1 73 ? -3.472 -3.052 -7.019 1.00 93.12 73 LEU A C 1
ATOM 581 O O . LEU A 1 73 ? -2.610 -3.530 -7.753 1.00 93.12 73 LEU A O 1
ATOM 585 N N . ARG A 1 74 ? -4.655 -3.656 -6.859 1.00 91.69 74 ARG A N 1
ATOM 586 C CA . ARG A 1 74 ? -5.027 -4.881 -7.581 1.00 91.69 74 ARG A CA 1
ATOM 587 C C . ARG A 1 74 ? -5.093 -4.648 -9.091 1.00 91.69 74 ARG A C 1
ATOM 589 O O . ARG A 1 74 ? -4.622 -5.490 -9.852 1.00 91.69 74 ARG A O 1
ATOM 596 N N . GLN A 1 75 ? -5.677 -3.536 -9.536 1.00 92.62 75 GLN A N 1
ATOM 597 C CA . GLN A 1 75 ? -5.718 -3.185 -10.958 1.00 92.62 75 GLN A CA 1
ATOM 598 C C . GLN A 1 75 ? -4.311 -2.963 -11.516 1.00 92.62 75 GLN A C 1
ATOM 600 O O . GLN A 1 75 ? -4.005 -3.466 -12.598 1.00 92.62 75 GLN A O 1
ATOM 605 N N . LEU A 1 76 ? -3.442 -2.291 -10.756 1.00 92.19 76 LEU A N 1
ATOM 606 C CA . LEU A 1 76 ? -2.036 -2.135 -11.116 1.00 92.19 76 LEU A CA 1
ATOM 607 C C . LEU A 1 76 ? -1.334 -3.493 -11.242 1.00 92.19 76 LEU A C 1
ATOM 609 O O . LEU A 1 76 ? -0.665 -3.745 -12.238 1.00 92.19 76 LEU A O 1
ATOM 613 N N . ALA A 1 77 ? -1.546 -4.403 -10.290 1.00 88.25 77 ALA A N 1
ATOM 614 C CA . ALA A 1 77 ? -0.991 -5.752 -10.346 1.00 88.25 77 ALA A CA 1
ATOM 615 C C . ALA A 1 77 ? -1.432 -6.504 -11.613 1.00 88.25 77 ALA A C 1
ATOM 617 O O . ALA A 1 77 ? -0.604 -7.099 -12.297 1.00 88.25 77 ALA A O 1
ATOM 618 N N . VAL A 1 78 ? -2.724 -6.444 -11.958 1.00 89.50 78 VAL A N 1
ATOM 619 C CA . VAL A 1 78 ? -3.273 -7.073 -13.172 1.00 89.50 78 VAL A CA 1
ATOM 620 C C . VAL A 1 78 ? -2.666 -6.465 -14.437 1.00 89.50 78 VAL A C 1
ATOM 622 O O . VAL A 1 78 ? -2.282 -7.202 -15.348 1.00 89.50 78 VAL A O 1
ATOM 625 N N . LYS A 1 79 ? -2.528 -5.135 -14.486 1.00 89.44 79 LYS A N 1
ATOM 626 C CA . LYS A 1 79 ? -1.857 -4.439 -15.589 1.00 89.44 79 LYS A CA 1
ATOM 627 C C . LYS A 1 79 ? -0.405 -4.906 -15.721 1.00 89.44 79 LYS A C 1
ATOM 629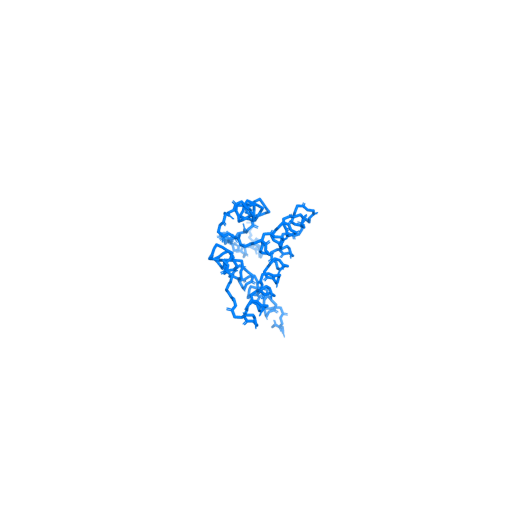 O O . LYS A 1 79 ? 0.016 -5.271 -16.816 1.00 89.44 79 LYS A O 1
ATOM 634 N N . ASN A 1 80 ? 0.330 -4.986 -14.616 1.00 87.69 80 ASN A N 1
ATOM 635 C CA . ASN A 1 80 ? 1.725 -5.422 -14.618 1.00 87.69 80 ASN A CA 1
ATOM 636 C C . ASN A 1 80 ? 1.854 -6.877 -15.084 1.00 87.69 80 ASN A C 1
ATOM 638 O O . ASN A 1 80 ? 2.702 -7.163 -15.925 1.00 87.69 80 ASN A O 1
ATOM 642 N N . LEU A 1 81 ? 0.941 -7.766 -14.670 1.00 84.94 81 LEU A N 1
ATOM 643 C CA . LEU A 1 81 ? 0.864 -9.135 -15.192 1.00 84.94 81 LEU A CA 1
ATOM 644 C C . LEU A 1 81 ? 0.714 -9.162 -16.719 1.00 84.94 81 LEU A C 1
ATOM 646 O O . LEU A 1 81 ? 1.424 -9.914 -17.387 1.00 84.94 81 LEU A O 1
ATOM 650 N N . SER A 1 82 ? -0.177 -8.334 -17.276 1.00 83.12 82 SER A N 1
ATOM 651 C CA . SER A 1 82 ? -0.381 -8.262 -18.730 1.00 83.12 82 SER A CA 1
ATOM 652 C C . SER A 1 82 ? 0.865 -7.780 -19.485 1.00 83.12 82 SER A C 1
ATOM 654 O O . SER A 1 82 ? 1.120 -8.232 -20.600 1.00 83.12 82 SER A O 1
ATOM 656 N N . SER A 1 83 ? 1.687 -6.950 -18.840 1.00 86.12 83 SER A N 1
ATOM 657 C CA . SER A 1 83 ? 2.950 -6.427 -19.372 1.00 86.12 83 SER A CA 1
ATOM 658 C C . SER A 1 83 ? 4.184 -7.267 -19.006 1.00 86.12 83 SER A C 1
ATOM 660 O O . SER A 1 83 ? 5.297 -6.873 -19.339 1.00 86.12 83 SER A O 1
ATOM 662 N N . LYS A 1 84 ? 4.019 -8.422 -18.338 1.00 87.44 84 LYS A N 1
ATOM 663 C CA . LYS A 1 84 ? 5.114 -9.251 -17.780 1.00 87.44 84 LYS A CA 1
ATOM 664 C C . LYS A 1 84 ? 6.028 -8.504 -16.798 1.00 87.44 84 LYS A C 1
ATOM 666 O O . LYS A 1 84 ? 7.194 -8.858 -16.630 1.00 87.44 84 LYS A O 1
ATOM 671 N N . GLU A 1 85 ? 5.490 -7.497 -16.126 1.00 87.62 85 GLU A N 1
ATOM 672 C CA . GLU A 1 85 ? 6.163 -6.762 -15.068 1.00 87.62 85 GLU A CA 1
ATOM 673 C C . GLU A 1 85 ? 5.669 -7.190 -13.684 1.00 87.62 85 GLU A C 1
ATOM 675 O O . GLU A 1 85 ? 4.600 -7.779 -13.518 1.00 87.62 85 GLU A O 1
ATOM 680 N N . VAL A 1 86 ? 6.451 -6.852 -12.660 1.00 87.69 86 VAL A N 1
ATOM 681 C CA . VAL A 1 86 ? 6.092 -7.060 -11.253 1.00 87.69 86 VAL A CA 1
ATOM 682 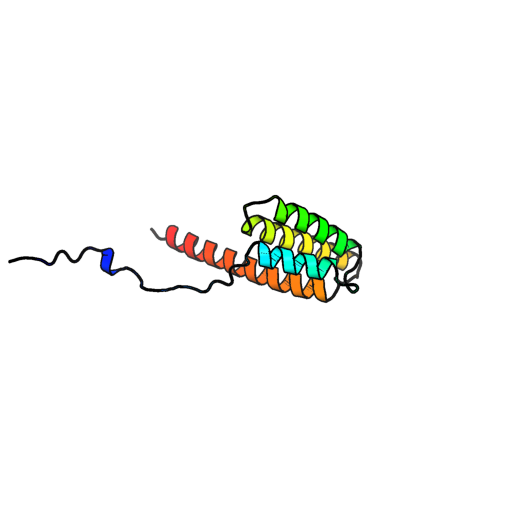C C . VAL A 1 86 ? 5.997 -5.724 -10.530 1.00 87.69 86 VAL A C 1
ATOM 684 O O . VAL A 1 86 ? 6.705 -4.778 -10.883 1.00 87.69 86 VAL A O 1
ATOM 687 N N . MET A 1 87 ? 5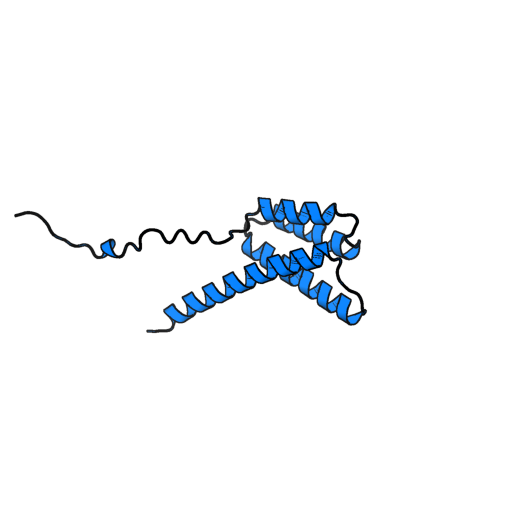.127 -5.644 -9.521 1.00 89.38 87 MET A N 1
ATOM 688 C CA . MET A 1 87 ? 5.148 -4.524 -8.577 1.00 89.38 87 MET A CA 1
ATOM 689 C C . MET A 1 87 ? 6.473 -4.498 -7.812 1.00 89.38 87 MET A C 1
ATOM 691 O O . MET A 1 87 ? 7.087 -5.546 -7.582 1.00 89.38 87 MET A O 1
ATOM 695 N N . SER A 1 88 ? 6.893 -3.311 -7.383 1.00 93.88 88 SER A N 1
ATOM 696 C CA . SER A 1 88 ? 7.998 -3.177 -6.446 1.00 93.88 88 SER A CA 1
ATOM 697 C C . SER A 1 88 ? 7.697 -3.953 -5.165 1.00 93.88 88 SER A C 1
ATOM 699 O O . SER A 1 88 ? 6.559 -4.031 -4.694 1.00 93.88 88 SER A O 1
ATOM 701 N N . ILE A 1 89 ? 8.744 -4.551 -4.598 1.00 94.00 89 ILE A N 1
ATOM 702 C CA . ILE A 1 89 ? 8.672 -5.329 -3.357 1.00 94.00 89 ILE A CA 1
ATOM 703 C C . ILE A 1 89 ? 7.920 -4.573 -2.244 1.00 94.00 89 ILE A C 1
ATOM 705 O O . ILE A 1 89 ? 6.949 -5.136 -1.737 1.00 94.00 89 ILE A O 1
ATOM 709 N N . PRO A 1 90 ? 8.265 -3.311 -1.901 1.00 94.31 90 PRO A N 1
ATOM 710 C CA . PRO A 1 90 ? 7.577 -2.596 -0.823 1.00 94.31 90 PRO A CA 1
ATOM 711 C C . PRO A 1 90 ? 6.081 -2.371 -1.098 1.00 94.31 90 PRO A C 1
ATOM 713 O O . PRO A 1 90 ? 5.261 -2.501 -0.190 1.00 94.31 90 PRO A O 1
ATOM 716 N N . VAL A 1 91 ? 5.693 -2.090 -2.348 1.00 93.50 91 VAL A N 1
ATOM 717 C CA . VAL A 1 91 ? 4.277 -1.919 -2.721 1.00 93.50 91 VAL A CA 1
ATOM 718 C C . VAL A 1 91 ? 3.534 -3.248 -2.665 1.00 93.50 91 VAL A C 1
ATOM 720 O O . VAL A 1 91 ? 2.401 -3.301 -2.195 1.00 93.50 91 VAL A O 1
ATOM 723 N N . ASN A 1 92 ? 4.172 -4.338 -3.088 1.00 92.69 92 ASN A N 1
ATOM 724 C CA . ASN A 1 92 ? 3.587 -5.672 -3.032 1.00 92.69 92 ASN A CA 1
ATOM 725 C C . ASN A 1 92 ? 3.371 -6.159 -1.586 1.00 92.69 92 ASN A C 1
ATOM 727 O O . ASN A 1 92 ? 2.340 -6.759 -1.284 1.00 92.69 92 ASN A O 1
ATOM 731 N N . GLU A 1 93 ? 4.314 -5.898 -0.678 1.00 92.88 93 GLU A N 1
ATOM 732 C CA . GLU A 1 93 ? 4.165 -6.216 0.750 1.00 92.88 93 GLU A CA 1
ATOM 733 C C . GLU A 1 93 ? 3.015 -5.431 1.384 1.00 92.88 93 GLU A C 1
ATOM 735 O O . GLU A 1 93 ? 2.154 -6.007 2.056 1.00 92.88 93 GLU A O 1
ATOM 740 N N . PHE A 1 94 ? 2.947 -4.133 1.097 1.00 92.81 94 PHE A N 1
ATOM 741 C CA . PHE A 1 94 ? 1.851 -3.282 1.540 1.00 92.81 94 PHE A CA 1
ATOM 742 C C . PHE A 1 94 ? 0.496 -3.723 0.971 1.00 92.81 94 PHE A C 1
ATOM 744 O O . PHE A 1 94 ? -0.491 -3.816 1.704 1.00 92.81 94 PHE A O 1
ATOM 751 N N . TYR A 1 95 ? 0.449 -4.071 -0.317 1.00 91.19 95 TYR A N 1
ATOM 752 C CA . TYR A 1 95 ? -0.746 -4.596 -0.970 1.00 91.19 95 TYR A CA 1
ATOM 753 C C . TYR A 1 95 ? -1.267 -5.855 -0.269 1.00 91.19 95 TYR A C 1
ATOM 755 O O . TYR A 1 95 ? -2.452 -5.927 0.064 1.00 91.19 95 TYR A O 1
ATOM 763 N N . LYS A 1 96 ? -0.387 -6.822 0.028 1.00 89.25 96 LYS A N 1
ATOM 764 C CA . LYS A 1 96 ? -0.756 -8.037 0.775 1.00 89.25 96 LYS A CA 1
ATOM 765 C C . LYS A 1 96 ? -1.340 -7.699 2.145 1.00 89.25 96 LYS A C 1
ATOM 767 O O . LYS A 1 96 ? -2.391 -8.226 2.498 1.00 89.25 96 LYS A O 1
ATOM 772 N N . LYS A 1 97 ? -0.698 -6.791 2.887 1.00 89.31 97 LYS A N 1
ATOM 773 C CA . LYS A 1 97 ? -1.161 -6.351 4.211 1.00 89.31 97 LYS A CA 1
ATOM 774 C C . LYS A 1 97 ? -2.577 -5.767 4.160 1.00 89.31 97 LYS A C 1
ATOM 776 O O . LYS A 1 97 ? -3.427 -6.153 4.961 1.00 89.31 97 LYS A O 1
ATOM 781 N N . ILE A 1 98 ? -2.848 -4.878 3.205 1.00 87.81 98 ILE A N 1
ATOM 782 C CA . ILE A 1 98 ? -4.170 -4.258 3.043 1.00 87.81 98 ILE A CA 1
ATOM 783 C C . ILE A 1 98 ? -5.233 -5.272 2.603 1.00 87.81 98 ILE A C 1
ATOM 785 O O . ILE A 1 98 ? -6.367 -5.227 3.084 1.00 87.81 98 ILE A O 1
ATOM 789 N N . CYS A 1 99 ? -4.895 -6.200 1.707 1.00 83.81 99 CYS A N 1
ATOM 790 C CA . CYS A 1 99 ? -5.828 -7.240 1.276 1.00 83.81 99 CYS A CA 1
ATOM 791 C C . CYS A 1 99 ? -6.270 -8.131 2.440 1.00 83.81 99 CYS A C 1
ATOM 793 O O . CYS A 1 99 ? -7.469 -8.362 2.588 1.00 83.81 99 CYS A O 1
ATOM 795 N N . SER A 1 100 ? -5.342 -8.538 3.310 1.00 83.50 100 SER A N 1
ATOM 796 C CA . SER A 1 100 ? -5.670 -9.315 4.512 1.00 83.50 100 SER A CA 1
ATOM 797 C C . SER A 1 100 ? -6.661 -8.586 5.425 1.00 83.50 100 SER A C 1
ATOM 799 O O . SER A 1 100 ? -7.594 -9.201 5.941 1.00 83.50 100 SER A O 1
ATOM 801 N N . TYR A 1 101 ? -6.514 -7.265 5.585 1.00 78.12 101 TYR A N 1
ATOM 802 C CA . TYR A 1 101 ? -7.473 -6.456 6.343 1.00 78.12 101 TYR A CA 1
ATOM 803 C C . TYR A 1 101 ? -8.866 -6.459 5.694 1.00 78.12 101 TYR A C 1
ATOM 805 O O . TYR A 1 101 ? -9.871 -6.696 6.366 1.00 78.12 101 TYR A O 1
ATOM 813 N N . ASN A 1 102 ? -8.938 -6.252 4.377 1.00 74.31 102 ASN A N 1
ATOM 814 C CA . ASN A 1 102 ? -10.209 -6.232 3.652 1.00 74.31 102 ASN A CA 1
ATOM 815 C C . ASN A 1 102 ? -10.927 -7.589 3.665 1.00 74.31 102 ASN A C 1
ATOM 817 O O . ASN A 1 102 ? -12.155 -7.634 3.744 1.00 74.31 102 ASN A O 1
ATOM 821 N N . GLU A 1 103 ? -10.192 -8.698 3.575 1.00 77.94 103 GLU A N 1
ATOM 822 C CA . GLU A 1 103 ? -10.768 -10.043 3.668 1.00 77.94 103 GLU A CA 1
ATOM 823 C C . GLU A 1 103 ? -11.327 -10.330 5.058 1.00 77.94 103 GLU A C 1
ATOM 825 O O . GLU A 1 103 ? -12.445 -10.839 5.167 1.00 77.94 103 GLU A O 1
ATOM 830 N N . LEU A 1 104 ? -10.602 -9.940 6.110 1.00 73.06 104 LEU A N 1
ATOM 831 C CA . LEU A 1 104 ? -11.081 -10.053 7.484 1.00 73.06 104 LEU A CA 1
ATOM 832 C C . LEU A 1 104 ? -12.413 -9.309 7.665 1.00 73.06 104 LEU A C 1
ATOM 834 O O . LEU A 1 104 ? -13.386 -9.905 8.125 1.00 73.06 104 LEU A O 1
ATOM 838 N N . GLN A 1 105 ? -12.489 -8.050 7.223 1.00 70.44 105 GLN A N 1
ATOM 839 C CA . GLN A 1 105 ? -13.715 -7.246 7.310 1.00 70.44 105 GLN A CA 1
ATOM 840 C C . GLN A 1 105 ? -14.881 -7.872 6.534 1.00 70.44 105 GLN A C 1
ATOM 842 O O . GLN A 1 105 ? -15.992 -7.994 7.053 1.00 70.44 105 GLN A O 1
ATOM 847 N N . LYS A 1 106 ? -14.637 -8.344 5.304 1.00 74.94 106 LYS A N 1
ATOM 848 C CA . LYS A 1 106 ? -15.664 -9.014 4.488 1.00 74.94 106 LYS A CA 1
ATOM 849 C C . LYS A 1 106 ? -16.178 -10.295 5.135 1.00 74.94 106 LYS A C 1
ATOM 851 O O . LYS A 1 106 ? -17.379 -10.555 5.094 1.00 74.94 106 LYS A O 1
ATOM 856 N N . ASN A 1 107 ? -15.290 -11.106 5.701 1.00 74.56 107 ASN A N 1
ATOM 857 C CA . ASN A 1 107 ? -15.670 -12.367 6.329 1.00 74.56 107 ASN A CA 1
ATOM 858 C C . ASN A 1 107 ? -16.476 -12.136 7.615 1.00 74.56 107 ASN A C 1
ATOM 860 O O . ASN A 1 107 ? -17.446 -12.855 7.845 1.00 74.56 107 ASN A O 1
ATOM 864 N N . ILE A 1 108 ? -16.168 -11.086 8.384 1.00 68.69 108 ILE A N 1
ATOM 865 C CA . ILE A 1 108 ? -16.980 -10.668 9.537 1.00 68.69 108 ILE A CA 1
ATOM 866 C C . ILE A 1 108 ? -18.357 -10.173 9.084 1.00 68.69 108 ILE A C 1
ATOM 868 O O . ILE A 1 108 ? -19.369 -10.631 9.609 1.00 68.69 108 ILE A O 1
ATOM 872 N N . ALA A 1 109 ? -18.418 -9.295 8.078 1.00 68.94 109 ALA A N 1
ATOM 873 C CA . ALA A 1 109 ? -19.684 -8.786 7.550 1.00 68.94 109 ALA A CA 1
ATOM 874 C C . ALA A 1 109 ? -20.591 -9.917 7.035 1.00 68.94 109 ALA A C 1
ATOM 876 O O . ALA A 1 109 ? -21.794 -9.916 7.288 1.00 68.94 109 ALA A O 1
ATOM 877 N N . ARG A 1 110 ? -20.012 -10.923 6.364 1.00 71.81 110 ARG A N 1
ATOM 878 C CA . ARG A 1 110 ? -20.726 -12.142 5.952 1.00 71.81 110 ARG A CA 1
ATOM 879 C C . ARG A 1 110 ? -21.191 -12.969 7.145 1.00 71.81 110 ARG A C 1
ATOM 881 O O . ARG A 1 110 ? -22.330 -13.419 7.134 1.00 71.81 110 ARG A O 1
ATOM 888 N N . GLY A 1 111 ? -20.343 -13.144 8.160 1.00 71.31 111 GLY A N 1
ATOM 889 C CA . GLY A 1 111 ? -20.702 -13.823 9.405 1.00 71.31 111 GLY A CA 1
ATOM 890 C C . GLY A 1 111 ? -21.916 -13.168 10.061 1.00 71.31 111 GLY A C 1
ATOM 891 O O . GLY A 1 111 ? -22.941 -13.820 10.235 1.00 71.31 111 GLY A O 1
ATOM 892 N N . LEU A 1 112 ? -21.858 -11.858 10.309 1.00 68.44 112 LEU A N 1
ATOM 893 C CA . LEU A 1 112 ? -22.962 -11.078 10.881 1.00 68.44 112 LEU A CA 1
ATOM 894 C C . LEU A 1 112 ? -24.224 -11.098 10.002 1.00 68.44 112 LEU A C 1
ATOM 896 O O . LEU A 1 112 ? -25.326 -11.278 10.515 1.00 68.44 112 LEU A O 1
ATOM 900 N N . GLY A 1 113 ? -24.076 -10.979 8.680 1.00 65.38 113 GLY A N 1
ATOM 901 C CA . GLY A 1 113 ? -25.193 -11.094 7.739 1.00 65.38 113 GLY A CA 1
ATOM 902 C C . GLY A 1 113 ? -25.848 -12.479 7.756 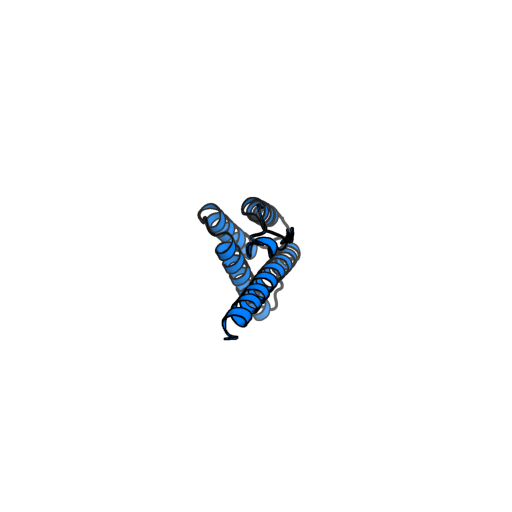1.00 65.38 113 GLY A C 1
ATOM 903 O O . GLY A 1 113 ? -27.069 -12.576 7.686 1.00 65.38 113 GLY A O 1
ATOM 904 N N . SER A 1 114 ? -25.060 -13.548 7.911 1.00 66.19 114 SER A N 1
ATOM 905 C CA . SER A 1 114 ? -25.582 -14.916 8.014 1.00 66.19 114 SER A CA 1
ATOM 906 C C . SER A 1 114 ? -26.354 -15.157 9.314 1.00 66.19 114 SER A C 1
ATOM 908 O O . SER A 1 114 ? -27.375 -15.837 9.279 1.00 66.19 114 SER A O 1
ATOM 910 N N . TYR A 1 115 ? -25.955 -14.524 10.426 1.00 57.41 115 TYR A N 1
ATOM 911 C CA . TYR A 1 115 ? -26.722 -14.559 11.678 1.00 57.41 115 TYR A CA 1
ATOM 912 C C . TYR A 1 115 ? -28.097 -13.888 11.545 1.00 57.41 115 TYR A C 1
ATOM 914 O O . TYR A 1 115 ? -29.059 -14.364 12.136 1.00 57.41 115 TYR A O 1
ATOM 922 N N . GLY A 1 116 ? -28.221 -12.821 10.747 1.00 56.41 116 GLY A N 1
ATOM 923 C CA . GLY A 1 116 ? -29.498 -12.129 10.521 1.00 56.41 116 GLY A CA 1
ATOM 924 C C . GLY A 1 116 ? -30.469 -12.840 9.567 1.00 56.41 116 GLY A C 1
ATOM 925 O O . GLY A 1 116 ? -31.644 -12.484 9.532 1.00 56.41 116 GLY A O 1
ATOM 926 N N . ILE A 1 117 ? -29.997 -13.825 8.792 1.00 54.09 117 ILE A N 1
ATOM 927 C CA . ILE A 1 117 ? -30.813 -14.592 7.829 1.00 54.09 117 ILE A CA 1
ATOM 928 C C . ILE A 1 117 ? -31.397 -15.867 8.465 1.00 54.09 117 ILE A C 1
ATOM 930 O O . ILE A 1 117 ? -32.356 -16.429 7.942 1.00 54.09 117 ILE A O 1
ATOM 934 N N . ILE A 1 118 ? -30.883 -16.301 9.621 1.00 48.22 118 ILE A N 1
ATOM 935 C CA . ILE A 1 118 ? -31.481 -17.388 10.402 1.00 48.22 118 ILE A CA 1
ATOM 936 C C . ILE A 1 118 ? -32.611 -16.791 11.257 1.00 48.22 118 ILE A C 1
ATOM 938 O O . ILE A 1 118 ? -32.391 -16.373 12.394 1.00 48.22 118 ILE A O 1
ATOM 942 N N . ARG A 1 119 ? -33.821 -16.727 10.695 1.00 45.44 119 ARG A N 1
ATOM 943 C CA . ARG A 1 119 ? -35.073 -16.577 11.447 1.00 45.44 119 ARG A CA 1
ATOM 944 C C . ARG A 1 119 ? -36.045 -17.680 11.062 1.00 45.44 119 ARG A C 1
ATOM 946 O O . ARG A 1 119 ? -36.124 -17.981 9.852 1.00 45.44 119 ARG A O 1
#

InterPro domains:
  IPR015046 Lactococcin-A immunity protein-like [PF08951] (25-99)

Radius of gyration: 20.62 Å; chains: 1; bounding box: 52×32×70 Å

Organism: NCBI:txid361101

Foldseek 3Di:
DDDDPPDPCVPPPPDPPVVQVDCDLVNLLVLLVVLLPDPLFDPVRNVLSVVLNVVSVPDPDVLVSLVVSLVSLVVVQVVCVVVVHHGGPSSVVVSVVSVVSNVVVVVVVVVVVVVVVPD